Protein AF-A0A6N6KH39-F1 (afdb_monomer_lite)

pLDDT: mean 91.88, std 8.22, range [58.25, 98.5]

Structure (mmCIF, N/CA/C/O backbone):
data_AF-A0A6N6KH39-F1
#
_entry.id   AF-A0A6N6KH39-F1
#
loop_
_atom_site.group_PDB
_atom_site.id
_atom_site.type_symbol
_atom_site.label_atom_id
_atom_site.label_alt_id
_atom_site.label_comp_id
_atom_site.label_asym_id
_atom_site.label_entity_id
_atom_site.label_seq_id
_atom_site.pdbx_PDB_ins_code
_atom_site.Cartn_x
_atom_site.Cartn_y
_atom_site.Cartn_z
_atom_site.occupancy
_atom_site.B_iso_or_equiv
_atom_site.auth_seq_id
_atom_site.auth_comp_id
_atom_site.auth_asym_id
_atom_site.auth_atom_id
_atom_site.pdbx_PDB_model_num
ATOM 1 N N . LEU A 1 1 ? -10.729 -5.713 6.746 1.00 77.69 1 LEU A N 1
ATOM 2 C CA . LEU A 1 1 ? -9.903 -6.388 5.713 1.00 77.69 1 LEU A CA 1
ATOM 3 C C . LEU A 1 1 ? -10.753 -6.888 4.542 1.00 77.69 1 LEU A C 1
ATOM 5 O O . LEU A 1 1 ? -10.314 -6.771 3.407 1.00 77.69 1 LEU A O 1
ATOM 9 N N . ASP A 1 2 ? -11.974 -7.365 4.789 1.00 90.88 2 ASP A N 1
ATOM 10 C CA . ASP A 1 2 ? -12.890 -7.898 3.763 1.00 90.88 2 ASP A CA 1
ATOM 11 C C . ASP A 1 2 ? -13.093 -6.985 2.552 1.00 90.88 2 ASP A C 1
ATOM 13 O O . ASP A 1 2 ? -13.086 -7.458 1.419 1.00 90.88 2 ASP A O 1
ATOM 17 N N . SER A 1 3 ? -13.183 -5.668 2.759 1.00 92.00 3 SER A N 1
ATOM 18 C CA . SER A 1 3 ? -13.277 -4.702 1.660 1.00 92.00 3 SER A CA 1
ATOM 19 C C . SER A 1 3 ? -12.068 -4.741 0.717 1.00 92.00 3 SER A C 1
ATOM 21 O O . SER A 1 3 ? -12.254 -4.630 -0.492 1.00 92.00 3 SER A O 1
ATOM 23 N N . LEU A 1 4 ? -10.847 -4.948 1.226 1.00 93.25 4 LEU A N 1
ATOM 24 C CA . LEU A 1 4 ? -9.660 -5.118 0.377 1.00 93.25 4 LEU A CA 1
ATOM 25 C C . LEU A 1 4 ? -9.708 -6.442 -0.382 1.00 93.25 4 LEU A C 1
ATOM 27 O O . LEU A 1 4 ? -9.378 -6.472 -1.559 1.00 93.25 4 LEU A O 1
ATOM 31 N N . LEU A 1 5 ? -10.142 -7.525 0.268 1.00 95.69 5 LEU A N 1
ATOM 32 C CA . LEU A 1 5 ? -10.260 -8.835 -0.378 1.00 95.69 5 LEU A CA 1
ATOM 33 C C . LEU A 1 5 ? -11.308 -8.821 -1.496 1.00 95.69 5 LEU A C 1
ATOM 35 O O . LEU A 1 5 ? -11.044 -9.315 -2.588 1.00 95.69 5 LEU A O 1
ATOM 39 N N . LYS A 1 6 ? -12.471 -8.210 -1.245 1.00 96.62 6 LYS A N 1
ATOM 40 C CA . LYS A 1 6 ? -13.577 -8.105 -2.205 1.00 96.62 6 LYS A CA 1
ATOM 41 C C . LYS A 1 6 ? -13.210 -7.278 -3.436 1.00 96.62 6 LYS A C 1
ATOM 43 O O . LYS A 1 6 ? -13.649 -7.608 -4.532 1.00 96.62 6 LYS A O 1
ATOM 48 N N . ASN A 1 7 ? -12.429 -6.216 -3.252 1.00 96.69 7 ASN A N 1
ATOM 49 C CA . ASN A 1 7 ? -12.023 -5.317 -4.334 1.00 96.69 7 ASN A CA 1
ATOM 50 C C . ASN A 1 7 ? -10.591 -5.580 -4.820 1.00 96.69 7 ASN A C 1
ATOM 52 O O . ASN A 1 7 ? -10.030 -4.765 -5.548 1.00 96.69 7 ASN A O 1
ATOM 56 N N . ARG A 1 8 ? -9.978 -6.700 -4.416 1.00 97.31 8 ARG A N 1
ATOM 57 C CA . ARG A 1 8 ? -8.640 -7.076 -4.868 1.00 97.31 8 ARG A CA 1
ATOM 58 C C . ARG A 1 8 ? -8.637 -7.175 -6.390 1.00 97.31 8 ARG A C 1
ATOM 60 O O . ARG A 1 8 ? -9.430 -7.914 -6.968 1.00 97.31 8 ARG A O 1
ATOM 67 N N . ASN A 1 9 ? -7.690 -6.495 -7.027 1.00 98.06 9 ASN A N 1
ATOM 68 C CA . ASN A 1 9 ? -7.524 -6.513 -8.474 1.00 98.06 9 ASN A CA 1
ATOM 69 C C . ASN A 1 9 ? -6.148 -7.086 -8.871 1.00 98.06 9 ASN A C 1
ATOM 71 O O . ASN A 1 9 ? -5.182 -6.328 -8.995 1.00 98.06 9 ASN A O 1
ATOM 75 N N . PRO A 1 10 ? -6.045 -8.403 -9.154 1.00 97.81 10 PRO A N 1
ATOM 76 C CA . PRO A 1 10 ? -4.783 -9.045 -9.535 1.00 97.81 10 PRO A CA 1
ATOM 77 C C . PRO A 1 10 ? -4.162 -8.522 -10.840 1.00 97.81 10 PRO A C 1
ATOM 79 O O . PRO A 1 10 ? -3.009 -8.829 -11.153 1.00 97.81 10 PRO A O 1
ATOM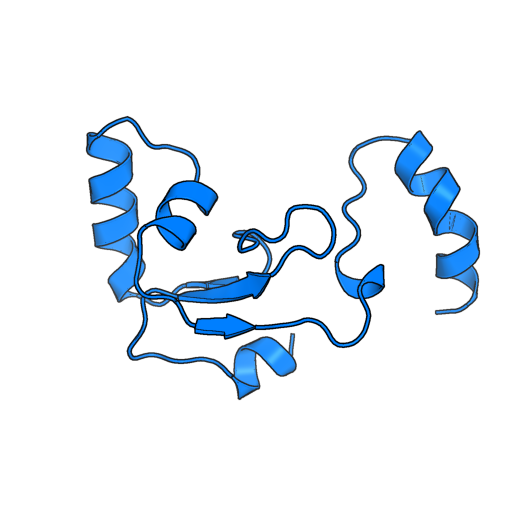 82 N N . SER A 1 11 ? -4.901 -7.745 -11.643 1.00 97.75 11 SER A N 1
ATOM 83 C CA . SER A 1 11 ? -4.353 -7.102 -12.844 1.00 97.75 11 SER A CA 1
ATOM 84 C C . SER A 1 11 ? -3.460 -5.897 -12.511 1.00 97.75 11 SER A C 1
ATOM 86 O O . SER A 1 11 ? -2.531 -5.613 -13.271 1.00 97.75 11 SER A O 1
ATOM 88 N N . LYS A 1 12 ? -3.660 -5.255 -11.354 1.00 98.31 12 LYS A N 1
ATOM 89 C CA . LYS A 1 12 ? -2.930 -4.066 -10.890 1.00 98.31 12 LYS A CA 1
ATOM 90 C C . LYS A 1 12 ? -1.681 -4.434 -10.080 1.00 98.31 12 LYS A C 1
ATOM 92 O O . LYS A 1 12 ? -1.418 -5.604 -9.809 1.00 98.31 12 LYS A O 1
ATOM 97 N N . THR A 1 13 ? -0.889 -3.426 -9.717 1.00 98.31 13 THR A N 1
ATOM 98 C CA . THR A 1 13 ? 0.275 -3.576 -8.828 1.00 98.31 13 THR A CA 1
ATOM 99 C C . THR A 1 13 ? -0.160 -3.834 -7.387 1.00 98.31 13 THR A C 1
ATOM 101 O O . THR A 1 13 ? 0.413 -4.673 -6.697 1.00 98.31 13 THR A O 1
ATOM 104 N N . ALA A 1 14 ? -1.184 -3.120 -6.929 1.00 98.50 14 ALA A N 1
ATOM 105 C CA . ALA A 1 14 ? -1.741 -3.274 -5.597 1.00 98.50 14 ALA A CA 1
ATOM 106 C C . ALA A 1 14 ? -3.201 -2.820 -5.575 1.00 98.50 14 ALA A C 1
ATOM 108 O O . ALA A 1 14 ? -3.627 -2.051 -6.437 1.00 98.50 14 ALA A O 1
ATOM 109 N N . SER A 1 15 ? -3.941 -3.270 -4.567 1.00 98.38 15 SER A N 1
ATOM 110 C CA . SER A 1 15 ? -5.210 -2.672 -4.145 1.00 98.38 15 SER A CA 1
ATOM 111 C C . SER A 1 15 ? -4.991 -1.993 -2.799 1.00 98.38 15 SER A C 1
ATOM 113 O O . SER A 1 15 ? -4.575 -2.664 -1.862 1.00 98.38 15 SER A O 1
ATOM 115 N N . ALA A 1 16 ? -5.199 -0.683 -2.698 1.00 97.44 16 ALA A N 1
ATOM 116 C CA . ALA A 1 16 ? -4.854 0.105 -1.514 1.00 97.44 16 ALA A CA 1
ATOM 117 C C . ALA A 1 16 ? -5.990 1.051 -1.139 1.00 97.44 16 ALA A C 1
ATOM 119 O O . ALA A 1 16 ? -6.673 1.576 -2.017 1.00 97.44 16 ALA A O 1
ATOM 120 N N . PHE A 1 17 ? 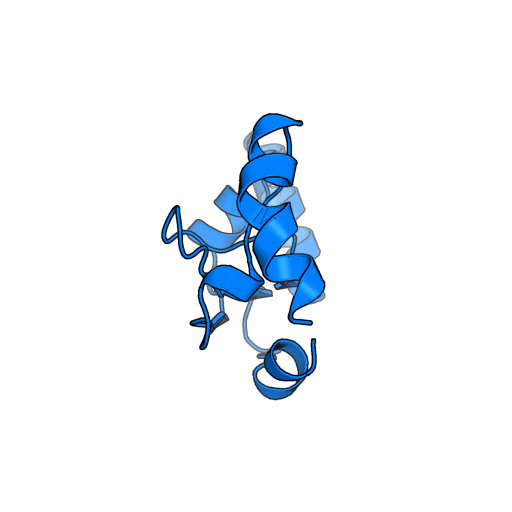-6.166 1.315 0.154 1.00 96.31 17 PHE A N 1
ATOM 121 C CA . PHE A 1 17 ? -7.063 2.388 0.563 1.00 96.31 17 PHE A CA 1
ATOM 122 C C . PHE A 1 17 ? -6.443 3.758 0.356 1.00 96.31 17 PHE A C 1
ATOM 124 O O . PHE A 1 17 ? -5.233 3.945 0.475 1.00 96.31 17 PHE A O 1
ATOM 131 N N . LYS A 1 18 ? -7.302 4.734 0.104 1.00 95.06 18 LYS A N 1
ATOM 132 C CA . LYS A 1 18 ? -6.958 6.143 0.139 1.00 95.06 18 LYS A CA 1
ATOM 133 C C . LYS A 1 18 ? -6.982 6.658 1.577 1.00 95.06 18 LYS A C 1
ATOM 135 O O . LYS A 1 18 ? -7.924 6.425 2.326 1.00 95.06 18 LYS A O 1
ATOM 140 N N . SER A 1 19 ? -5.931 7.373 1.952 1.00 91.62 19 SER A N 1
ATOM 141 C CA . SER A 1 19 ? -5.813 8.065 3.232 1.00 91.62 19 SER A CA 1
ATOM 142 C C . SER A 1 19 ? -6.851 9.191 3.314 1.00 91.62 19 SER A C 1
ATOM 144 O O . SER A 1 19 ? -6.814 10.072 2.452 1.00 91.62 19 SER A O 1
ATOM 146 N N . PRO A 1 20 ? -7.717 9.249 4.341 1.00 86.94 20 PRO A N 1
ATOM 147 C CA . PRO A 1 20 ? -8.664 10.356 4.489 1.00 86.94 20 PRO A CA 1
ATOM 148 C C . PRO A 1 20 ? -7.946 11.686 4.766 1.00 86.94 20 PRO A C 1
ATOM 150 O O . PRO A 1 20 ? -8.351 12.735 4.278 1.00 86.94 20 PRO A O 1
ATOM 153 N N . VAL A 1 21 ? -6.804 11.639 5.462 1.00 85.75 21 VAL A N 1
ATOM 154 C CA . VAL A 1 21 ? -6.027 12.835 5.823 1.00 85.75 21 VAL A CA 1
ATOM 155 C C . VAL A 1 21 ? -5.229 13.370 4.636 1.00 85.75 21 VAL A C 1
ATOM 157 O O . VAL A 1 21 ? -5.262 14.558 4.336 1.00 85.75 21 VAL A O 1
ATOM 160 N N . SER A 1 22 ? -4.472 12.495 3.968 1.00 88.75 22 SER A N 1
ATOM 161 C CA . SER A 1 22 ? -3.499 12.920 2.951 1.00 88.75 22 SER A CA 1
ATOM 162 C C . SER A 1 22 ? -3.976 12.745 1.511 1.00 88.75 22 SER A C 1
ATOM 164 O O . SER A 1 22 ? -3.283 13.172 0.595 1.00 88.75 22 SER A O 1
ATOM 166 N N . GLN A 1 23 ? -5.123 12.091 1.300 1.00 91.25 23 GLN A N 1
ATOM 167 C CA . GLN A 1 23 ? -5.691 11.747 -0.011 1.00 91.25 23 GLN A CA 1
ATOM 168 C C . GLN A 1 23 ? -4.793 10.849 -0.890 1.00 91.25 23 GLN A C 1
ATOM 17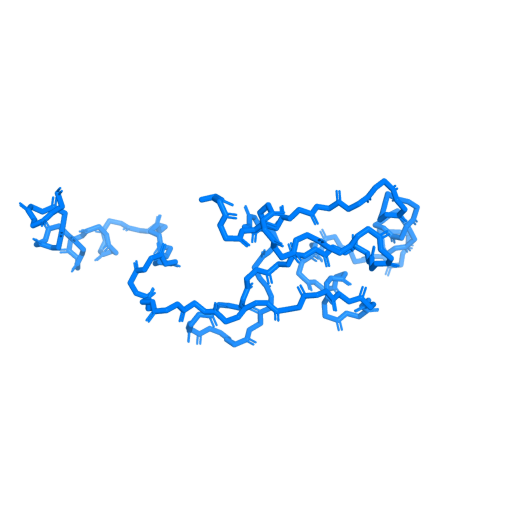0 O O . GLN A 1 23 ? -5.140 10.543 -2.030 1.00 91.25 23 GLN A O 1
ATOM 175 N N . PHE A 1 24 ? -3.664 10.375 -0.354 1.00 95.12 24 PHE A N 1
ATOM 176 C CA . PHE A 1 24 ? -2.741 9.450 -1.009 1.00 95.12 24 PHE A CA 1
ATOM 177 C C . PHE A 1 24 ? -3.049 7.989 -0.661 1.00 95.12 24 PHE A C 1
ATOM 179 O O . PHE A 1 24 ? -3.627 7.725 0.393 1.00 95.12 24 PHE A O 1
ATOM 186 N N . PRO A 1 25 ? -2.625 7.024 -1.496 1.00 96.69 25 PRO A N 1
ATOM 187 C CA . PRO A 1 25 ? -2.743 5.608 -1.164 1.00 96.69 25 PRO A CA 1
ATOM 188 C C . PRO A 1 25 ? -1.950 5.244 0.102 1.00 96.69 25 PRO A C 1
ATOM 190 O O . PRO A 1 25 ? -0.808 5.678 0.276 1.00 96.69 25 PRO A O 1
ATOM 193 N N . GLU A 1 26 ? -2.535 4.411 0.963 1.00 95.00 26 GLU A N 1
ATOM 194 C CA . GLU A 1 26 ? -1.918 3.926 2.198 1.00 95.00 26 GLU A CA 1
ATOM 195 C C . GLU A 1 26 ? -1.181 2.595 1.982 1.00 95.00 26 GLU A C 1
ATOM 197 O O . GLU A 1 26 ? -1.816 1.548 1.843 1.00 95.00 26 GLU A O 1
ATOM 202 N N . PRO A 1 27 ? 0.167 2.581 1.993 1.00 95.56 27 PRO A N 1
ATOM 203 C CA . PRO A 1 27 ? 0.936 1.382 1.661 1.00 95.56 27 PRO A CA 1
ATOM 204 C C . PRO A 1 27 ? 0.868 0.270 2.705 1.00 95.56 27 PRO A C 1
ATOM 206 O O . PRO A 1 27 ? 1.157 -0.880 2.373 1.00 95.56 27 PRO A O 1
ATOM 209 N N . LEU A 1 28 ? 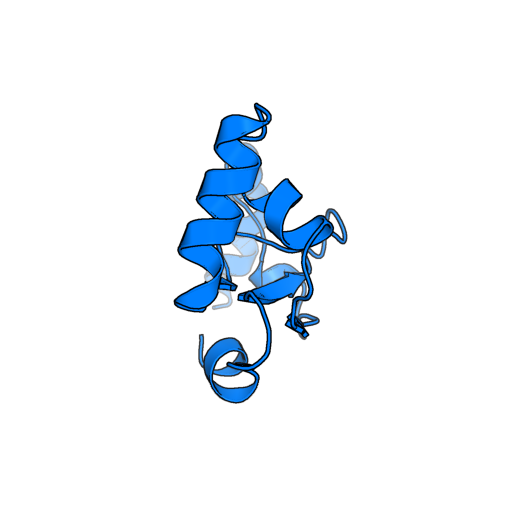0.498 0.605 3.943 1.00 94.19 28 LEU A N 1
ATOM 210 C CA . LEU A 1 28 ? 0.353 -0.348 5.044 1.00 94.19 28 LEU A CA 1
ATOM 211 C C . LEU A 1 28 ? -1.042 -0.981 5.095 1.00 94.19 28 LEU A C 1
ATOM 213 O O . LEU A 1 28 ? -1.254 -1.942 5.826 1.00 94.19 28 LEU A O 1
ATOM 217 N N . ILE A 1 29 ? -1.988 -0.455 4.313 1.00 94.69 29 ILE A N 1
ATOM 218 C CA . ILE A 1 29 ? -3.374 -0.923 4.259 1.00 94.69 29 ILE A CA 1
ATOM 219 C C . ILE A 1 29 ? -3.712 -1.218 2.795 1.00 94.69 29 ILE A C 1
ATOM 221 O O . ILE A 1 29 ? -4.593 -0.616 2.177 1.00 94.69 29 ILE A O 1
ATOM 225 N N . ALA A 1 30 ? -2.930 -2.141 2.236 1.00 96.56 30 ALA A N 1
ATOM 226 C CA . ALA A 1 30 ? -2.962 -2.532 0.838 1.00 96.56 30 ALA A CA 1
ATOM 227 C C . ALA A 1 30 ? -2.706 -4.036 0.668 1.00 96.56 30 ALA A C 1
ATOM 229 O O . ALA A 1 30 ? -1.988 -4.654 1.453 1.00 96.56 30 ALA A O 1
ATOM 230 N N . ILE A 1 31 ? -3.253 -4.610 -0.400 1.00 98.12 31 ILE A N 1
ATOM 231 C CA . ILE A 1 31 ? -2.866 -5.916 -0.932 1.00 98.12 31 ILE A CA 1
ATOM 232 C C . ILE A 1 31 ? -1.900 -5.666 -2.084 1.00 98.12 31 ILE A C 1
ATOM 234 O O . ILE A 1 31 ? -2.284 -5.118 -3.116 1.00 98.12 31 ILE A O 1
ATOM 238 N N . TRP A 1 32 ? -0.649 -6.073 -1.901 1.00 98.31 32 TRP A N 1
ATOM 239 C CA . TRP A 1 32 ? 0.378 -6.027 -2.934 1.00 98.31 32 TRP A CA 1
ATOM 240 C C . TRP A 1 32 ? 0.348 -7.316 -3.753 1.00 98.31 32 TRP A C 1
ATOM 242 O O . TRP A 1 32 ? 0.419 -8.411 -3.196 1.00 98.31 32 TRP A O 1
ATOM 252 N N . GLU A 1 33 ? 0.251 -7.196 -5.075 1.00 98.44 33 GLU A N 1
ATOM 253 C CA . GLU A 1 33 ? 0.280 -8.363 -5.956 1.00 98.44 33 GLU A CA 1
ATOM 254 C C . GLU A 1 33 ? 1.721 -8.845 -6.178 1.00 98.44 33 GLU A C 1
ATOM 256 O O . GLU A 1 33 ? 2.646 -8.032 -6.138 1.00 98.44 33 GLU A O 1
ATOM 261 N N . PRO A 1 34 ? 1.957 -10.131 -6.503 1.00 98.06 34 PRO A N 1
ATOM 262 C CA . PRO A 1 34 ? 3.311 -10.648 -6.735 1.00 98.06 34 PRO A CA 1
ATOM 263 C C . PRO A 1 34 ? 4.118 -9.844 -7.767 1.00 98.06 34 PRO A C 1
ATOM 265 O O . PRO A 1 34 ? 5.325 -9.656 -7.615 1.00 98.06 34 PRO A O 1
ATOM 268 N N . LYS A 1 35 ? 3.443 -9.289 -8.786 1.00 96.12 35 LYS A N 1
ATOM 269 C CA . LYS A 1 35 ? 4.066 -8.434 -9.811 1.00 96.12 35 LYS A CA 1
ATOM 270 C C . LYS A 1 35 ? 4.623 -7.113 -9.263 1.00 96.12 35 LYS A C 1
ATOM 272 O O . LYS A 1 35 ? 5.414 -6.468 -9.942 1.00 96.12 35 LYS A O 1
ATOM 277 N N . ALA A 1 36 ? 4.223 -6.701 -8.061 1.00 97.88 36 ALA A N 1
ATOM 278 C CA . ALA A 1 36 ? 4.725 -5.493 -7.426 1.00 97.88 36 ALA A CA 1
ATOM 279 C C . ALA A 1 36 ? 6.172 -5.625 -6.964 1.00 97.88 36 ALA A C 1
ATOM 281 O O . ALA A 1 36 ? 6.867 -4.620 -6.894 1.00 97.88 36 ALA A O 1
ATOM 282 N N . TYR A 1 37 ? 6.645 -6.836 -6.668 1.00 97.50 37 TYR A N 1
ATOM 283 C CA . TYR A 1 37 ? 7.997 -7.048 -6.160 1.00 97.50 37 TYR A CA 1
ATOM 284 C C . TYR A 1 37 ? 9.102 -6.481 -7.076 1.00 97.50 37 TYR A C 1
ATOM 286 O O . TYR A 1 37 ? 9.883 -5.650 -6.606 1.00 97.50 37 TYR A O 1
ATOM 294 N N . PRO A 1 38 ? 9.163 -6.823 -8.382 1.00 97.81 38 PRO A N 1
ATOM 295 C CA . PRO A 1 38 ? 10.156 -6.224 -9.276 1.00 97.81 38 PRO A CA 1
ATOM 296 C C . PRO A 1 38 ? 9.980 -4.705 -9.436 1.00 97.81 38 PRO A C 1
ATOM 298 O O . PRO A 1 38 ? 10.971 -3.997 -9.596 1.00 97.81 38 PRO A O 1
ATOM 301 N N . ILE A 1 39 ? 8.750 -4.186 -9.335 1.00 97.75 39 ILE A N 1
ATOM 302 C CA . ILE A 1 39 ? 8.473 -2.741 -9.395 1.00 97.75 39 ILE A CA 1
ATOM 303 C C . ILE A 1 39 ? 9.041 -2.045 -8.150 1.00 97.75 39 ILE A C 1
ATOM 305 O O . ILE A 1 39 ? 9.773 -1.067 -8.270 1.00 97.75 39 ILE A O 1
ATOM 309 N N . LEU A 1 40 ? 8.777 -2.572 -6.952 1.00 97.75 40 LEU A N 1
ATOM 310 C CA . LEU A 1 40 ? 9.338 -2.071 -5.694 1.00 97.75 40 LEU A CA 1
ATOM 311 C C . LEU A 1 40 ? 10.871 -2.034 -5.760 1.00 97.75 40 LEU A C 1
ATOM 313 O O . LEU A 1 40 ? 11.480 -1.027 -5.404 1.00 97.75 40 LEU A O 1
ATOM 317 N N . PHE A 1 41 ? 11.490 -3.097 -6.280 1.00 97.56 41 PHE A N 1
ATOM 318 C CA . PHE A 1 41 ? 12.938 -3.156 -6.461 1.00 97.56 41 PHE A CA 1
ATOM 319 C C . PHE A 1 41 ? 13.448 -2.103 -7.456 1.00 97.56 41 PHE A C 1
ATOM 321 O O . PHE A 1 41 ? 14.410 -1.395 -7.166 1.00 97.56 41 PHE A O 1
ATOM 328 N N . GLN A 1 42 ? 12.770 -1.919 -8.591 1.00 97.81 42 GLN A N 1
ATOM 329 C CA . GLN A 1 42 ? 13.109 -0.879 -9.564 1.00 97.81 42 GLN A CA 1
ATOM 330 C C . GLN A 1 42 ? 13.070 0.528 -8.942 1.00 97.81 42 GLN A C 1
ATOM 332 O O . GLN A 1 42 ? 13.959 1.340 -9.201 1.00 97.81 42 GLN A O 1
ATOM 337 N N . PHE A 1 43 ? 12.081 0.827 -8.098 1.00 97.88 43 PHE A N 1
ATOM 338 C CA . PHE A 1 43 ? 12.018 2.104 -7.381 1.00 97.88 43 PHE A CA 1
ATOM 339 C C . PHE A 1 43 ? 13.168 2.254 -6.381 1.00 97.88 43 PHE A C 1
ATOM 341 O O . PHE A 1 43 ? 13.800 3.312 -6.339 1.00 97.88 43 PHE A O 1
ATOM 348 N N . LEU A 1 44 ? 13.505 1.188 -5.646 1.00 97.19 44 LEU A N 1
ATOM 349 C CA . LEU A 1 44 ? 14.649 1.185 -4.731 1.00 97.19 44 LEU A CA 1
ATOM 350 C C . LEU A 1 44 ? 15.963 1.510 -5.453 1.00 97.19 44 LEU A C 1
ATOM 352 O O . LEU A 1 44 ? 16.726 2.339 -4.963 1.00 97.19 44 LEU A O 1
ATOM 356 N N . THR A 1 45 ? 16.202 0.942 -6.643 1.00 97.62 45 THR A N 1
A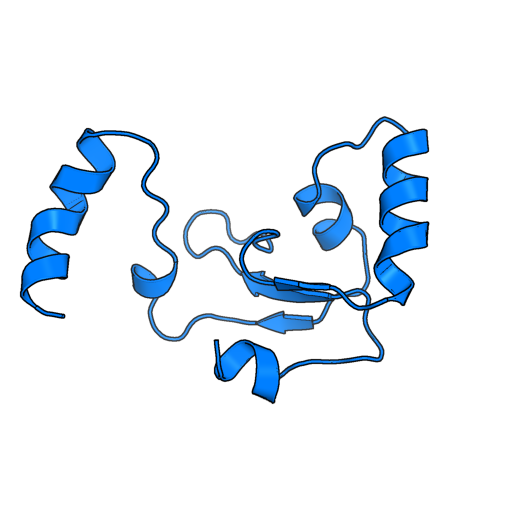TOM 357 C CA . THR A 1 45 ? 17.419 1.236 -7.433 1.00 97.62 45 THR A CA 1
ATOM 358 C C . THR A 1 45 ? 17.526 2.692 -7.892 1.00 97.62 45 THR A C 1
ATOM 360 O O . THR A 1 45 ? 18.625 3.180 -8.134 1.00 97.62 45 THR A O 1
ATOM 363 N N . GLN A 1 46 ? 16.403 3.409 -7.964 1.00 96.75 46 GLN A N 1
ATOM 364 C CA . GLN A 1 46 ? 16.346 4.836 -8.296 1.00 96.75 46 GLN A CA 1
ATOM 365 C C . GLN A 1 46 ? 16.425 5.738 -7.051 1.00 96.75 46 GLN A C 1
ATOM 367 O O . GLN A 1 46 ? 16.257 6.951 -7.153 1.00 96.75 46 GLN A O 1
ATOM 372 N N . GLY A 1 47 ? 16.646 5.163 -5.864 1.00 96.19 47 GLY A N 1
ATOM 373 C CA . GLY A 1 47 ? 16.700 5.894 -4.596 1.00 96.19 47 GLY A CA 1
ATOM 374 C C . GLY A 1 47 ? 15.334 6.136 -3.944 1.00 96.19 47 GLY A C 1
ATOM 375 O O . GLY A 1 47 ? 15.246 6.855 -2.949 1.00 96.19 47 GLY A O 1
ATOM 376 N N . TYR A 1 48 ? 14.253 5.535 -4.454 1.00 95.75 48 TYR A N 1
ATOM 377 C CA . TYR A 1 48 ? 12.933 5.618 -3.831 1.00 95.75 48 TYR A CA 1
ATOM 378 C C . TYR A 1 48 ? 12.705 4.455 -2.863 1.00 95.75 48 TYR A C 1
ATOM 380 O O . TYR A 1 48 ? 12.335 3.355 -3.261 1.00 95.75 48 TYR A O 1
ATOM 388 N N . SER A 1 49 ? 12.858 4.724 -1.566 1.00 94.50 49 SER A N 1
ATOM 389 C CA . SER A 1 49 ? 12.574 3.756 -0.494 1.00 94.50 49 SER A CA 1
ATOM 390 C C . SER A 1 49 ? 11.136 3.790 0.024 1.00 94.50 49 SER A C 1
ATOM 392 O O . SER A 1 49 ? 10.694 2.856 0.686 1.00 94.50 49 SER A O 1
ATOM 394 N N . CYS A 1 50 ? 10.386 4.859 -0.257 1.00 96.62 50 CYS A N 1
ATOM 395 C CA . CYS A 1 50 ? 9.039 5.038 0.275 1.00 96.62 50 CYS A CA 1
ATOM 396 C C . CYS A 1 50 ? 8.001 4.248 -0.552 1.00 96.62 50 CYS A C 1
ATOM 398 O O . CYS A 1 50 ? 7.730 4.637 -1.693 1.00 96.62 50 CYS A O 1
ATOM 400 N N . PRO A 1 51 ? 7.337 3.216 0.005 1.00 96.88 51 PRO A N 1
ATOM 401 C CA . PRO A 1 51 ? 6.362 2.406 -0.734 1.00 96.88 51 PRO A CA 1
ATOM 402 C C . PRO A 1 51 ? 5.132 3.206 -1.186 1.00 96.88 51 PRO A C 1
ATOM 404 O O . PRO A 1 51 ? 4.538 2.899 -2.217 1.00 96.88 51 PRO A O 1
ATOM 407 N N . ARG A 1 52 ? 4.790 4.302 -0.493 1.00 97.06 52 ARG A N 1
ATOM 408 C CA . ARG A 1 52 ? 3.746 5.235 -0.945 1.00 97.06 52 ARG A CA 1
ATOM 409 C C . ARG A 1 52 ? 4.078 5.847 -2.309 1.00 97.06 52 ARG A C 1
ATOM 411 O O . ARG A 1 52 ? 3.190 5.978 -3.144 1.00 97.06 52 ARG A O 1
ATOM 418 N N . LYS A 1 53 ? 5.352 6.176 -2.567 1.00 97.19 53 LYS A N 1
ATOM 419 C CA . LYS A 1 53 ? 5.784 6.695 -3.877 1.00 97.19 53 LYS A CA 1
ATOM 420 C C . LYS A 1 53 ? 5.618 5.649 -4.975 1.00 97.19 53 LYS A C 1
ATOM 422 O O . LYS A 1 53 ? 5.275 6.017 -6.093 1.00 97.19 53 LYS A O 1
ATOM 427 N N . VAL A 1 54 ? 5.798 4.368 -4.654 1.00 98.06 54 VAL A N 1
ATOM 428 C CA . VAL A 1 54 ? 5.557 3.274 -5.603 1.00 98.06 54 VAL A CA 1
ATOM 429 C C . VAL A 1 54 ? 4.075 3.184 -5.954 1.00 98.06 54 VAL A C 1
ATOM 431 O O . VAL A 1 54 ? 3.748 3.118 -7.134 1.00 98.06 54 VAL A O 1
ATOM 434 N N . LEU A 1 55 ? 3.178 3.274 -4.966 1.00 98.06 55 LEU A N 1
ATOM 435 C CA . LEU A 1 55 ? 1.729 3.275 -5.206 1.00 98.06 55 LEU A CA 1
ATOM 436 C C . LEU A 1 55 ? 1.268 4.468 -6.049 1.00 98.06 55 LEU A C 1
ATOM 438 O O . LEU A 1 55 ? 0.509 4.276 -6.991 1.00 98.06 55 LEU A O 1
ATOM 442 N N . ILE A 1 56 ? 1.752 5.677 -5.747 1.00 97.62 56 ILE A N 1
ATOM 443 C CA . ILE A 1 56 ? 1.408 6.899 -6.499 1.00 97.62 56 ILE A CA 1
ATOM 444 C C . ILE A 1 56 ? 1.821 6.789 -7.974 1.00 97.62 56 ILE A C 1
ATOM 446 O O . ILE A 1 56 ? 1.124 7.294 -8.847 1.00 97.62 56 ILE A O 1
ATOM 450 N N . ASN A 1 57 ? 2.945 6.126 -8.253 1.00 97.44 57 ASN A N 1
ATOM 451 C CA . ASN A 1 57 ? 3.535 6.047 -9.591 1.00 97.44 57 ASN A CA 1
ATOM 452 C C . ASN A 1 57 ? 3.319 4.680 -10.267 1.00 97.44 57 ASN A C 1
ATOM 454 O O . ASN A 1 57 ? 4.049 4.328 -11.191 1.00 97.44 57 ASN A O 1
ATOM 458 N N . SER A 1 58 ? 2.339 3.897 -9.811 1.00 97.06 58 SER A N 1
ATOM 459 C CA . SER A 1 58 ? 1.992 2.592 -10.384 1.00 97.06 58 SER A CA 1
ATOM 460 C C . SER A 1 58 ? 0.507 2.511 -10.716 1.00 97.06 58 SER A C 1
ATOM 462 O O . SER A 1 58 ? -0.322 3.206 -10.136 1.00 97.06 58 SER A O 1
ATOM 464 N N . ALA A 1 59 ? 0.141 1.592 -11.610 1.00 97.62 59 ALA A N 1
ATOM 465 C CA . ALA A 1 59 ? -1.259 1.248 -11.818 1.00 97.62 59 ALA A CA 1
ATOM 466 C C . ALA A 1 59 ? -1.791 0.477 -10.598 1.00 97.62 59 ALA A C 1
ATOM 468 O O . ALA A 1 59 ? -1.517 -0.715 -10.443 1.00 97.62 59 ALA A O 1
ATOM 469 N N . ILE A 1 60 ? -2.566 1.150 -9.750 1.00 98.31 60 ILE A N 1
ATOM 470 C CA . ILE A 1 60 ? -3.190 0.568 -8.554 1.00 98.31 60 ILE A CA 1
ATOM 471 C C . ILE A 1 60 ? -4.717 0.552 -8.667 1.00 98.31 60 ILE A C 1
ATOM 473 O O . ILE A 1 60 ? -5.299 1.260 -9.488 1.00 98.31 60 ILE A O 1
ATOM 477 N N . GLU A 1 61 ? -5.346 -0.274 -7.840 1.00 98.31 61 GLU A N 1
ATOM 478 C CA . GLU A 1 61 ? -6.762 -0.181 -7.491 1.00 98.31 61 GLU A CA 1
ATOM 479 C C . GLU A 1 61 ? -6.867 0.667 -6.215 1.00 98.31 61 GLU A C 1
ATOM 481 O O . GLU A 1 61 ? -6.379 0.256 -5.160 1.00 98.31 61 GLU A O 1
ATOM 486 N N . LEU A 1 62 ? -7.419 1.879 -6.318 1.00 97.38 62 LEU A N 1
ATOM 487 C CA . LEU A 1 62 ? -7.536 2.802 -5.187 1.00 97.38 62 LEU A CA 1
ATOM 488 C C . LEU A 1 62 ? -8.956 2.745 -4.627 1.00 97.38 62 LEU A C 1
ATOM 490 O O . LEU A 1 62 ? -9.915 3.039 -5.334 1.00 97.38 62 LEU A O 1
ATOM 494 N N . LEU A 1 63 ? -9.073 2.385 -3.353 1.00 95.88 63 LEU A N 1
ATOM 495 C CA . LEU A 1 63 ? -10.351 2.223 -2.673 1.00 95.88 63 LEU A CA 1
ATOM 496 C C . LEU A 1 63 ? -10.629 3.416 -1.763 1.00 95.88 63 LEU A C 1
ATOM 498 O O . LEU A 1 63 ? -9.775 3.813 -0.968 1.00 95.88 63 LEU A O 1
ATOM 502 N N . GLU A 1 64 ? -11.845 3.940 -1.841 1.00 92.81 64 GLU A N 1
ATOM 503 C CA . GLU A 1 64 ? -12.358 4.902 -0.868 1.00 92.81 64 GLU A CA 1
ATOM 504 C C . GLU A 1 64 ? -12.796 4.178 0.416 1.00 92.81 64 GLU A C 1
ATOM 506 O O . GLU A 1 64 ? -13.127 2.985 0.412 1.00 92.81 64 GLU A O 1
ATOM 511 N N . VAL A 1 65 ? -12.784 4.898 1.535 1.00 86.56 65 VAL A N 1
ATOM 512 C CA . VAL A 1 65 ? -13.186 4.375 2.847 1.00 86.56 65 VAL A CA 1
ATOM 513 C C . VAL A 1 65 ? -14.582 4.892 3.170 1.00 86.56 65 VAL A C 1
ATOM 515 O O . VAL A 1 65 ? -14.860 6.069 2.977 1.00 86.56 65 VAL A O 1
ATOM 518 N N . ALA A 1 66 ? -15.463 4.022 3.670 1.00 82.38 66 ALA A N 1
ATOM 519 C CA . ALA A 1 66 ? -16.824 4.420 4.036 1.00 82.38 66 ALA A CA 1
ATOM 520 C C . ALA A 1 66 ? -16.869 5.316 5.288 1.00 82.38 66 ALA A C 1
ATOM 522 O O . ALA A 1 66 ? -17.676 6.236 5.354 1.00 82.38 66 ALA A O 1
ATOM 523 N N . ASP A 1 67 ? -15.997 5.048 6.262 1.00 84.56 67 ASP A N 1
ATOM 524 C CA . ASP A 1 67 ? -15.815 5.865 7.461 1.00 84.56 67 ASP A CA 1
ATOM 525 C C . ASP A 1 67 ? -14.339 6.241 7.600 1.00 84.56 67 ASP A C 1
ATOM 527 O O . ASP A 1 67 ? -13.487 5.383 7.850 1.00 84.56 67 ASP A O 1
ATOM 531 N N . GLU A 1 68 ? -14.039 7.531 7.459 1.00 80.06 68 GLU A N 1
ATOM 532 C CA . GLU A 1 68 ? -12.691 8.091 7.578 1.00 80.06 68 GLU A CA 1
ATOM 533 C C . GLU A 1 68 ? -12.028 7.758 8.923 1.00 80.06 68 GLU A C 1
ATOM 535 O O . GLU A 1 68 ? -10.802 7.637 8.995 1.00 80.06 68 GLU A O 1
ATOM 540 N N . LYS A 1 69 ? -12.820 7.522 9.978 1.00 81.44 69 LYS A N 1
ATOM 541 C CA . LYS A 1 69 ? -12.304 7.128 11.294 1.00 81.44 69 LYS A CA 1
ATOM 542 C C . LYS A 1 69 ? -11.632 5.753 11.288 1.00 81.44 69 LYS A C 1
ATOM 544 O O . LYS A 1 69 ? -10.811 5.470 12.157 1.00 81.44 69 LYS A O 1
ATOM 549 N N . THR A 1 70 ? -11.914 4.919 10.286 1.00 81.62 70 THR A N 1
ATOM 550 C CA . THR A 1 70 ? -11.354 3.561 10.159 1.00 81.62 70 THR A CA 1
ATOM 551 C C . THR A 1 70 ? -9.845 3.568 9.903 1.00 81.62 70 THR A C 1
ATOM 553 O O . THR A 1 70 ? -9.171 2.586 10.207 1.00 81.62 70 THR A O 1
ATOM 556 N N . LEU A 1 71 ? -9.298 4.648 9.330 1.00 85.69 71 LEU A N 1
ATOM 557 C CA . LEU A 1 71 ? -7.884 4.730 8.936 1.00 85.69 71 LEU A CA 1
ATOM 558 C C . LEU A 1 71 ? -7.079 5.750 9.749 1.00 85.69 71 LEU A C 1
ATOM 560 O O . LEU A 1 71 ? -6.057 6.250 9.269 1.00 85.69 71 LEU A O 1
ATOM 564 N N . ILE A 1 72 ? -7.524 6.100 10.958 1.00 86.31 72 ILE A N 1
ATOM 565 C CA . ILE A 1 72 ? -6.780 7.060 11.774 1.00 86.31 72 ILE A CA 1
ATOM 566 C C . ILE A 1 72 ? -5.445 6.443 12.199 1.00 86.31 72 ILE A C 1
ATOM 568 O O . ILE A 1 72 ? -5.395 5.379 12.814 1.00 86.31 72 ILE A O 1
ATOM 572 N N . ASN A 1 73 ? -4.357 7.140 11.878 1.00 86.81 73 ASN A N 1
ATOM 573 C CA . ASN A 1 73 ? -3.023 6.778 12.331 1.00 86.81 73 ASN A CA 1
ATOM 574 C C . ASN A 1 73 ? -2.754 7.390 13.716 1.00 86.81 73 ASN A C 1
ATOM 576 O O . ASN A 1 73 ? -3.076 8.553 13.954 1.00 86.81 73 ASN A O 1
ATOM 580 N N . VAL A 1 74 ? -2.146 6.609 14.605 1.00 89.38 74 VAL A N 1
ATOM 581 C CA . VAL A 1 74 ? -1.808 6.997 15.977 1.00 89.38 74 VAL A CA 1
ATOM 582 C C . VAL A 1 74 ? -0.314 6.804 16.156 1.00 89.38 74 VAL A C 1
ATOM 584 O O . VAL A 1 74 ? 0.144 5.686 16.385 1.00 89.38 74 VAL A O 1
ATOM 587 N N . ASN A 1 75 ? 0.448 7.889 16.027 1.00 89.38 75 ASN A N 1
ATOM 588 C CA . ASN A 1 75 ? 1.904 7.842 16.188 1.00 89.38 75 ASN A CA 1
ATOM 589 C C . ASN A 1 75 ? 2.336 8.431 17.533 1.00 89.38 75 ASN A C 1
ATOM 591 O O . ASN A 1 75 ? 3.315 7.975 18.120 1.00 89.38 75 ASN A O 1
ATOM 595 N N . GLU A 1 76 ? 1.604 9.431 18.031 1.00 91.44 76 GLU A N 1
ATOM 596 C CA . GLU A 1 76 ? 1.930 10.139 19.265 1.00 91.44 76 GLU A CA 1
ATOM 597 C C . GLU A 1 76 ? 0.863 9.941 20.347 1.00 91.44 76 GLU A C 1
ATOM 599 O O . GLU A 1 76 ? -0.302 9.648 20.072 1.00 91.44 76 GLU A O 1
ATOM 604 N N . LYS A 1 77 ? 1.237 10.173 21.612 1.00 90.44 77 LYS A N 1
ATOM 605 C CA . LYS A 1 77 ? 0.300 10.096 22.746 1.00 90.44 77 LYS A CA 1
ATOM 606 C C . LYS A 1 77 ? -0.917 11.011 22.562 1.00 90.44 77 LYS A C 1
ATOM 608 O O . LYS A 1 77 ? -2.033 10.612 22.877 1.00 90.44 77 LYS A O 1
ATOM 613 N N . ALA A 1 78 ? -0.711 12.196 21.990 1.00 89.00 78 ALA A N 1
ATOM 614 C CA . ALA A 1 78 ? -1.789 13.135 21.698 1.00 89.00 78 ALA A CA 1
ATOM 615 C C . ALA A 1 78 ? -2.803 12.588 20.675 1.00 89.00 78 ALA A C 1
ATOM 617 O O . ALA A 1 78 ? -3.973 12.960 20.723 1.00 89.00 78 ALA A O 1
ATOM 618 N N . ASP A 1 79 ? -2.387 11.712 19.755 1.00 89.00 79 ASP A N 1
ATOM 619 C CA . ASP A 1 79 ? -3.305 11.069 18.809 1.00 89.00 79 ASP A CA 1
ATOM 620 C C . ASP A 1 79 ? -4.197 10.052 19.525 1.00 89.00 79 ASP A C 1
ATOM 622 O O . ASP A 1 79 ? -5.401 9.992 19.272 1.00 89.00 79 ASP A O 1
ATOM 626 N N . LEU A 1 80 ? -3.628 9.315 20.483 1.00 88.19 80 LEU A N 1
ATOM 627 C CA . LEU A 1 80 ? -4.374 8.372 21.313 1.00 88.19 80 LEU A CA 1
ATOM 628 C C . LEU A 1 80 ? -5.428 9.091 22.158 1.00 88.19 80 LEU A C 1
ATOM 630 O O . LEU A 1 80 ? -6.570 8.642 22.214 1.00 88.19 80 LEU A O 1
ATOM 634 N N . ASP A 1 81 ? -5.085 10.235 22.751 1.00 87.56 81 ASP A N 1
ATOM 635 C CA . ASP A 1 81 ? -6.028 11.020 23.552 1.00 87.56 81 ASP A CA 1
ATOM 636 C C . ASP A 1 81 ? -7.242 11.473 22.715 1.00 87.56 81 ASP A C 1
ATOM 638 O O . ASP A 1 81 ? -8.380 11.351 23.175 1.00 87.56 81 ASP A O 1
ATOM 642 N N . LYS A 1 82 ? -7.033 11.885 21.453 1.00 83.44 82 LYS A N 1
ATOM 643 C CA . LYS A 1 82 ? -8.109 12.287 20.518 1.00 83.44 82 LYS A CA 1
ATOM 644 C C . LYS A 1 82 ? -9.071 11.145 20.170 1.00 83.44 82 LYS A C 1
ATOM 646 O O . LYS A 1 82 ? -10.246 11.387 19.893 1.00 83.44 82 LYS A O 1
ATOM 651 N N . ILE A 1 83 ? -8.581 9.908 20.152 1.00 86.50 83 ILE A N 1
ATOM 652 C CA . ILE A 1 83 ? -9.346 8.732 19.704 1.00 86.50 83 ILE A CA 1
ATOM 653 C C . ILE A 1 83 ? -9.871 7.917 20.894 1.00 86.50 83 ILE A C 1
ATOM 655 O O . ILE A 1 83 ? -10.815 7.150 20.742 1.00 86.50 83 ILE A O 1
ATOM 659 N N . SER A 1 84 ? -9.342 8.139 22.100 1.00 81.31 84 SER A N 1
ATOM 660 C CA . SER A 1 84 ? -9.716 7.431 23.332 1.00 81.31 84 SER A CA 1
ATOM 661 C C . SER A 1 84 ? -11.219 7.443 23.638 1.00 81.31 84 SER A C 1
ATOM 663 O O . SER A 1 84 ? -11.738 6.470 24.181 1.00 81.31 84 SER A O 1
ATOM 665 N N . GLY A 1 85 ? -11.929 8.516 23.268 1.00 78.25 85 GLY A N 1
ATOM 666 C CA . GLY A 1 85 ? -13.389 8.589 23.361 1.00 78.25 85 GLY A CA 1
ATOM 667 C C . GLY A 1 85 ? -14.090 7.657 22.371 1.00 78.25 85 GLY A C 1
ATOM 668 O O . GLY A 1 85 ? -14.975 6.914 22.767 1.00 78.25 85 GLY A O 1
ATOM 669 N N . HIS A 1 86 ? -13.623 7.626 21.121 1.00 74.06 86 HIS A N 1
ATOM 670 C CA . HIS A 1 86 ? -14.176 6.789 20.052 1.00 74.06 86 HIS A CA 1
ATOM 671 C C . HIS A 1 86 ? -13.929 5.289 20.266 1.00 74.06 86 HIS A C 1
ATOM 673 O O . HIS A 1 86 ? -14.719 4.473 19.811 1.00 74.06 86 HIS A O 1
ATOM 679 N N . LEU A 1 87 ? -12.851 4.913 20.966 1.00 72.81 87 LEU A N 1
ATOM 680 C CA . LEU A 1 87 ? -12.557 3.509 21.286 1.00 72.81 87 LEU A CA 1
ATOM 681 C C . LEU A 1 87 ? -13.531 2.895 22.296 1.00 72.81 87 LEU A C 1
ATOM 683 O O . LEU A 1 87 ? -13.604 1.677 22.380 1.00 72.81 87 LEU A O 1
ATOM 687 N N . LYS A 1 88 ? -14.241 3.710 23.085 1.00 69.25 88 LYS A N 1
ATOM 688 C CA . LYS A 1 88 ? -15.226 3.214 24.061 1.00 69.25 88 LYS A CA 1
ATOM 689 C C . LYS A 1 88 ? -16.571 2.863 23.423 1.00 69.25 88 LYS A C 1
ATOM 691 O O . LYS A 1 88 ? -17.354 2.163 24.055 1.00 69.25 88 LYS A O 1
ATOM 696 N N . ASP A 1 89 ? -16.809 3.357 22.210 1.00 62.41 89 ASP A N 1
ATOM 697 C CA . ASP A 1 89 ? -18.049 3.175 21.451 1.00 62.41 89 ASP A CA 1
ATOM 698 C C . ASP A 1 89 ? -17.948 2.034 20.409 1.00 62.41 89 ASP A C 1
ATOM 700 O O . ASP A 1 89 ? -18.918 1.774 19.695 1.00 62.41 89 ASP A O 1
ATOM 704 N N . LEU A 1 90 ? -16.780 1.379 20.311 1.00 58.25 90 LEU A N 1
ATOM 705 C CA . LEU A 1 90 ? -16.497 0.196 19.481 1.00 58.25 90 LEU A CA 1
ATOM 706 C C . LEU A 1 90 ? -16.673 -1.098 20.286 1.00 58.25 90 LEU A C 1
ATOM 708 O O . LEU A 1 90 ? -17.185 -2.074 19.693 1.00 58.25 90 LEU A O 1
#

Foldseek 3Di:
DVVQVVQFDLVWQKEFEQQPVPRFTDQVRIGGHPVNVVLCVVCVVVVRNDVSVSRVPTGYNYDYDPDNLVPQDDDDPVSCVVCVVVVVVD

Radius of gyration: 14.96 Å; chains: 1; bounding box: 36×24×37 Å

Sequence (90 aa):
LDSLLKNRNPSKTASAFKSPVSQFPEPLIAIWEPKAYPILFQFLTQGYSCPRKVLINSAIELLEVADEKTLINVNEKADLDKISGHLKDL

Secondary structure (DSSP, 8-state):
-HHHHHT--TTSSEEEEEPTTT-SEEEEEEEE-TTHHHHHHHHHHTT---HHHHHHTS--EEEPPS-GGGG----SHHHHHHHTTGGG--

=== Feature glossary ===
Feature key, reading from the visual/contextual features back to the raw sequence:

Rendered structure images. Structure images are PyMOL renders from six orthogonal camera directions. Cartoon representation draws helices as coils and strands as arrows; sticks shows the backbone as bonds; surface shows the solvent-excluded envelope. Rainbow coloring maps sequence position to hue (blue→red, N→C); chain coloring assigns a distinct color per polypeptide.

Contact-map, Ramachandran, and PAE plots. Three diagnostic plots accompany the record. The Cα contact map visualizes the tertiary structure as a 2D adjacency matrix (8 Å cutoff, sequence-local contacts suppressed). The Ramachandran plot shows the distribution of backbone (φ, ψ) torsions, with points in the α and β basins reflecting secondary structure content. The PAE plot shows AlphaFold's inter-residue confidence as a color matrix.

InterPro / GO / CATH / organism. The annotation block draws on four external resources. InterPro: which protein families and domains the sequence belongs to. GO: standardized terms for what the protein does, what process it participates in, and where in the cell it acts. CATH: which structural fold it has in the CATH hierarchy. Organism: the species of origin.

Nearest PDB structures. Structural nearest neighbors (via Foldseek easy-search vs the PDB). R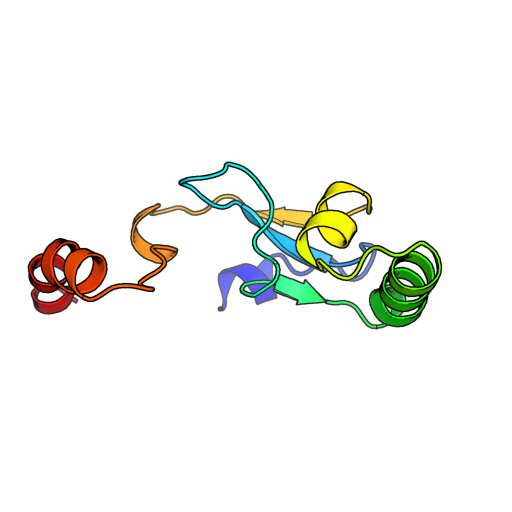eported per hit: target PDB id, E-value, and alignment TM-score. A TM-score above ~0.5 is the conventional threshold for 'same fold'.

Predicted aligned error. Predicted aligned error is AlphaFold's pairwise confidence. Unlike pLDDT (per-residue), PAE is per-residue-pair and captures whether two parts of the structure are correctly placed relative to each other. Units are ångströms of expected positional error.

Solvent-accessible surface area. SASA measures how much of the protein is reachable by solvent. It is computed by rolling a water-sized probe over the atomic surface and summing the exposed area (Å²). Per-residue SASA distinguishes core (buried, low SASA) from surface (exposed, high SASA) residues; total SASA is a whole-molecule size measure.

B-factor. Crystallographic B-factors measure how much each atom's electron density is smeared out, in Å². They rise in mobile loops and surface residues and fall in the buried interior. In AlphaFold models this column is repurposed to hold pLDDT instead.

pLDDT. For AlphaFold models, the B-factor field carries pLDDT — the model's own estimate of local accuracy on a 0–100 scale. Regions with pLDDT<50 should be treated as essentially unmodeled; they often correspond to intrinsically disordered segments.

Backbone torsions (φ/ψ). φ (phi) and ψ (psi) are the two rotatable backbone dihedrals per residue: φ is the C(i-1)–N–Cα–C torsion, ψ is the N–Cα–C–N(i+1) torsion, both in degrees on (−180°, 180°]. α-helical residues cluster near (−60°, −45°); β-strand residues near (−120°, +130°). A Ramachandran plot is simply a scatter of (φ, ψ) for every residue.

Radius of gyration, Cα contacts, bounding box. Radius of gyration (Rg) is the root-mean-square distance of Cα atoms from their centroid — a single number for overall size and compactness. A globular domain of N residues has Rg ≈ 2.2·N^0.38 Å; an extended or disordered chain has a much larger Rg. The Cα contact count is the number of residue pairs whose Cα atoms are within 8 Å and are more than four positions apart in sequence — a standard proxy for tertiary packing density. The bounding box is the smallest axis-aligned box enclosing all Cα atoms.

Secondary structure (3-state, P-SEA). Three-state secondary structure (P-SEA) collapses the eight DSSP classes into helix (a), strand (b), and coil (c). P-SEA assigns these from Cα geometry alone — distances and angles — without requiring backbone oxygens, so it works on any Cα trace.

Secondary structure (8-state, DSSP). Secondary structure is the local, repeating backbone conformation. DSSP classifies it into eight states by reading the hydrogen-bond network: three helix types (H, G, I), two β types (E, B), two non-regular types (T, S), and unstructured coil (-).

Foldseek 3Di. The Foldseek 3Di string encodes local tertiary geometry as a 20-letter alphabet — one character per residue — derived from the relative positions of nearby Cα atoms. Unlike the amino-acid sequence, 3Di is a direct function of the 3D structure, so two proteins with the same fold have similar 3Di strings even at low sequence identity.

mmCIF coordinates. Structure coordinates are given as an mmCIF _atom_site loop: one row per atom with element, residue name, chain id, sequence number, and x/y/z position in Å. Only the four main-chain atoms per residue are included here; side chains are omitted to keep the record compact.

Sequence. This is the polypeptide sequence — one letter per residue, N-terminus first. Length ranges from a few dozen residues for small domains to over a thousand for large multi-domain proteins.